Protein AF-A0AAU4MYX6-F1 (afdb_monomer_lite)

Radius of gyration: 15.08 Å; chains: 1; bounding box: 37×29×40 Å

Secondary structure (DSSP, 8-state):
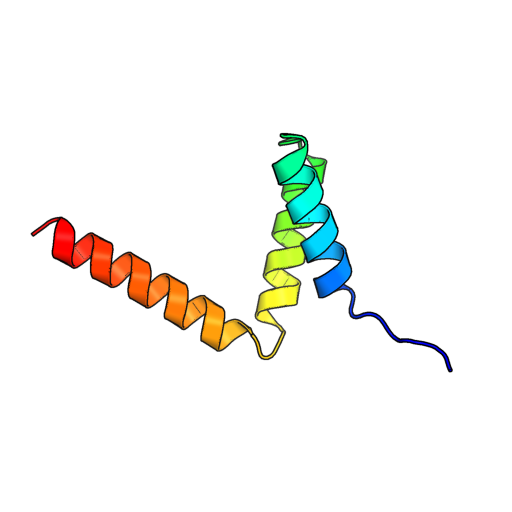------HHHHHHHHHHHHHHTT--SHHHHHHHHHHHHHHHTSTTHHHHHHHHHHHHHHHHHHT-

Structure (mmCIF, N/CA/C/O backbone):
data_AF-A0AAU4MYX6-F1
#
_entry.id   AF-A0AAU4MYX6-F1
#
loop_
_atom_site.group_PDB
_atom_site.id
_atom_site.type_symbol
_atom_site.label_atom_id
_atom_site.label_alt_id
_atom_site.label_comp_id
_atom_site.label_asym_id
_atom_site.label_entity_id
_atom_site.label_seq_id
_atom_site.pdbx_PDB_ins_code
_atom_site.Cartn_x
_atom_site.Cartn_y
_atom_site.Cartn_z
_atom_site.occupancy
_atom_site.B_iso_or_equiv
_atom_site.auth_seq_id
_atom_site.auth_comp_id
_atom_site.auth_asym_id
_atom_site.auth_atom_id
_atom_site.pdbx_PDB_model_num
ATOM 1 N N . MET A 1 1 ? 23.484 -12.993 -17.081 1.00 65.31 1 MET A N 1
ATOM 2 C CA . MET A 1 1 ? 22.123 -13.349 -16.620 1.00 65.31 1 MET A CA 1
ATOM 3 C C . MET A 1 1 ? 21.245 -12.115 -16.729 1.00 65.31 1 MET A C 1
ATOM 5 O O . MET A 1 1 ? 21.680 -11.062 -16.283 1.00 65.31 1 MET A O 1
ATOM 9 N N . ILE A 1 2 ? 20.065 -12.225 -17.342 1.00 79.44 2 ILE A N 1
ATOM 10 C CA . ILE A 1 2 ? 19.053 -11.159 -17.338 1.00 79.44 2 ILE A CA 1
ATOM 11 C C . ILE A 1 2 ? 18.264 -11.282 -16.025 1.00 79.44 2 ILE A C 1
ATOM 13 O O . ILE A 1 2 ? 17.796 -12.369 -15.693 1.00 79.44 2 ILE A O 1
ATOM 17 N N . ILE A 1 3 ? 18.185 -10.213 -15.233 1.00 78.31 3 ILE A N 1
ATOM 18 C CA . ILE A 1 3 ? 17.370 -10.194 -14.012 1.00 78.31 3 ILE A CA 1
ATOM 19 C C . ILE A 1 3 ? 15.991 -9.678 -14.413 1.00 78.31 3 ILE A C 1
ATOM 21 O O . ILE A 1 3 ? 15.844 -8.506 -14.754 1.00 78.31 3 ILE A O 1
ATOM 25 N N . THR A 1 4 ? 14.982 -10.548 -14.393 1.00 85.12 4 THR A N 1
ATOM 26 C CA . THR A 1 4 ? 13.593 -10.144 -14.634 1.00 85.12 4 THR A CA 1
ATOM 27 C C . THR A 1 4 ? 13.046 -9.502 -13.367 1.00 85.12 4 THR A C 1
ATOM 29 O O . THR A 1 4 ? 12.769 -10.186 -12.384 1.00 85.12 4 THR A O 1
ATOM 32 N N . ILE A 1 5 ? 12.907 -8.178 -13.379 1.00 83.94 5 ILE A N 1
ATOM 33 C CA . ILE A 1 5 ? 12.341 -7.433 -12.255 1.00 83.94 5 ILE A CA 1
ATOM 34 C C . ILE A 1 5 ? 10.819 -7.384 -12.435 1.00 83.94 5 ILE A C 1
ATOM 36 O O . ILE A 1 5 ? 10.351 -6.900 -13.469 1.00 83.94 5 ILE A O 1
ATOM 40 N N . PRO A 1 6 ? 10.023 -7.863 -11.465 1.00 87.88 6 PRO A N 1
ATOM 41 C CA . PRO A 1 6 ? 8.576 -7.786 -11.565 1.00 87.88 6 PRO A CA 1
ATOM 42 C C . PRO A 1 6 ? 8.116 -6.324 -11.479 1.00 87.88 6 PRO A C 1
ATOM 44 O O . PRO A 1 6 ? 8.545 -5.566 -10.606 1.00 87.88 6 PRO A O 1
ATOM 47 N N . LEU A 1 7 ? 7.204 -5.938 -12.377 1.00 88.31 7 LEU A N 1
ATOM 48 C CA . LEU A 1 7 ? 6.694 -4.567 -12.502 1.00 88.31 7 LEU A CA 1
ATOM 49 C C . LEU A 1 7 ? 6.141 -4.014 -11.179 1.00 88.31 7 LEU A C 1
ATOM 51 O O . LEU A 1 7 ? 6.335 -2.841 -10.871 1.00 88.31 7 LEU A O 1
ATOM 55 N N . VAL A 1 8 ? 5.514 -4.870 -10.366 1.00 90.12 8 VAL A N 1
ATOM 56 C CA . VAL A 1 8 ? 4.980 -4.502 -9.046 1.00 90.12 8 VAL A CA 1
ATOM 57 C C . VAL A 1 8 ? 6.054 -3.933 -8.112 1.00 90.12 8 VAL A C 1
ATOM 59 O O . VAL A 1 8 ? 5.768 -2.993 -7.378 1.00 90.12 8 VAL A O 1
ATOM 62 N N . LEU A 1 9 ? 7.299 -4.429 -8.169 1.00 88.31 9 LEU A N 1
ATOM 63 C CA . LEU A 1 9 ? 8.396 -3.906 -7.348 1.00 88.31 9 LEU A CA 1
ATOM 64 C C . LEU A 1 9 ? 8.848 -2.528 -7.831 1.00 88.31 9 LEU A C 1
ATOM 66 O O . LEU A 1 9 ? 9.112 -1.651 -7.012 1.00 88.31 9 LEU A O 1
ATOM 70 N N . LEU A 1 10 ? 8.890 -2.306 -9.147 1.00 90.94 10 LEU A N 1
ATOM 71 C CA . LEU A 1 10 ? 9.186 -0.982 -9.698 1.00 90.94 10 LEU A CA 1
ATOM 72 C C . LEU A 1 10 ? 8.107 0.033 -9.303 1.00 90.94 10 LEU A C 1
ATOM 74 O O . LEU A 1 10 ? 8.434 1.144 -8.888 1.00 90.94 10 LEU A O 1
ATOM 78 N N . LEU A 1 11 ? 6.832 -0.362 -9.368 1.00 92.25 11 LEU A N 1
ATOM 79 C CA . LEU A 1 11 ? 5.710 0.468 -8.925 1.00 92.25 11 LEU A CA 1
ATOM 80 C C . LEU A 1 11 ? 5.743 0.723 -7.412 1.00 92.25 11 LEU A C 1
ATOM 82 O O . LEU A 1 11 ? 5.466 1.844 -6.993 1.00 92.25 11 LEU A O 1
ATOM 86 N N . ALA A 1 12 ? 6.146 -0.261 -6.602 1.00 89.19 12 ALA A N 1
ATOM 87 C CA . ALA A 1 12 ? 6.324 -0.097 -5.158 1.00 89.19 12 ALA A CA 1
ATOM 88 C C . ALA A 1 12 ? 7.389 0.962 -4.837 1.00 89.19 12 ALA A C 1
ATOM 90 O O . ALA A 1 12 ? 7.162 1.852 -4.019 1.00 89.19 12 ALA A O 1
ATOM 91 N N . VAL A 1 13 ? 8.541 0.901 -5.515 1.00 92.25 13 VAL A N 1
ATOM 92 C CA . VAL A 1 13 ? 9.617 1.891 -5.361 1.00 92.25 13 VAL A CA 1
ATOM 93 C C . VAL A 1 13 ? 9.153 3.267 -5.834 1.00 92.25 13 VAL A C 1
ATOM 95 O O . VAL A 1 13 ? 9.364 4.250 -5.128 1.00 92.25 13 VAL A O 1
ATOM 98 N N . ALA A 1 14 ? 8.483 3.354 -6.985 1.00 90.25 14 ALA A N 1
ATOM 99 C CA . ALA A 1 14 ? 7.937 4.612 -7.485 1.00 90.25 14 ALA A CA 1
ATOM 100 C C . ALA A 1 14 ? 6.933 5.227 -6.497 1.00 90.25 14 ALA A C 1
ATOM 102 O O . ALA A 1 14 ? 7.053 6.404 -6.164 1.00 90.25 14 ALA A O 1
ATOM 103 N N . ALA A 1 15 ? 5.999 4.433 -5.968 1.00 89.12 15 ALA A N 1
ATOM 104 C CA . ALA A 1 15 ? 5.057 4.869 -4.942 1.00 89.12 15 ALA A CA 1
ATOM 105 C C . ALA A 1 15 ? 5.789 5.358 -3.680 1.00 89.12 15 ALA A C 1
ATOM 107 O O . ALA A 1 15 ? 5.509 6.455 -3.199 1.00 89.12 15 ALA A O 1
ATOM 108 N N . ALA A 1 16 ? 6.783 4.614 -3.184 1.00 89.12 16 ALA A N 1
ATOM 109 C CA . ALA A 1 16 ? 7.577 5.011 -2.021 1.00 89.12 16 ALA A CA 1
ATOM 110 C C . ALA A 1 16 ? 8.338 6.331 -2.244 1.00 89.12 16 ALA A C 1
ATOM 112 O O . ALA A 1 16 ? 8.388 7.179 -1.352 1.00 89.12 16 ALA A O 1
ATOM 113 N N . LEU A 1 17 ? 8.895 6.542 -3.441 1.00 91.56 17 LEU A N 1
ATOM 114 C CA . LEU A 1 17 ? 9.544 7.800 -3.813 1.00 91.56 17 LEU A CA 1
ATOM 115 C C . LEU A 1 17 ? 8.536 8.953 -3.887 1.00 91.56 17 LEU A C 1
ATOM 117 O O . LEU A 1 17 ? 8.812 10.024 -3.353 1.00 91.56 17 LEU A O 1
ATOM 121 N N . LEU A 1 18 ? 7.359 8.742 -4.479 1.00 89.19 18 LEU A N 1
ATOM 122 C CA . LEU A 1 18 ? 6.295 9.750 -4.539 1.00 89.19 18 LEU A CA 1
ATOM 123 C C . LEU A 1 18 ? 5.840 10.176 -3.138 1.00 89.19 18 LEU A C 1
ATOM 125 O O . LEU A 1 18 ? 5.700 11.373 -2.881 1.00 89.19 18 LEU A O 1
ATOM 129 N N . LEU A 1 19 ? 5.691 9.219 -2.214 1.00 87.06 19 LEU A N 1
ATOM 130 C CA . LEU A 1 19 ? 5.422 9.508 -0.804 1.00 87.06 19 LEU A CA 1
ATOM 131 C C . LEU A 1 19 ? 6.575 10.299 -0.168 1.00 87.06 19 LEU A C 1
ATOM 133 O O . LEU A 1 19 ? 6.330 11.308 0.492 1.00 87.06 19 LEU A O 1
ATOM 137 N N . ARG A 1 20 ? 7.831 9.894 -0.401 1.00 88.75 20 ARG A N 1
ATOM 138 C CA . ARG A 1 20 ? 9.023 10.561 0.152 1.00 88.75 20 ARG A CA 1
ATOM 139 C C . ARG A 1 20 ? 9.163 12.009 -0.313 1.00 88.75 20 ARG A C 1
ATOM 141 O O . ARG A 1 20 ? 9.525 12.868 0.483 1.00 88.75 20 ARG A O 1
ATOM 148 N N . PHE A 1 21 ? 8.876 12.284 -1.581 1.00 89.06 21 PHE A N 1
ATOM 149 C CA . PHE A 1 21 ? 8.929 13.633 -2.146 1.00 89.06 21 PHE A CA 1
ATOM 150 C C . PHE A 1 21 ? 7.633 14.424 -1.938 1.00 89.06 21 PHE A C 1
ATOM 152 O O . PHE A 1 21 ? 7.533 15.555 -2.408 1.00 89.06 21 PHE A O 1
ATOM 159 N N . LYS A 1 22 ? 6.645 13.855 -1.228 1.00 82.25 22 LYS A N 1
ATOM 160 C CA . LYS A 1 22 ? 5.333 14.472 -0.992 1.00 82.25 22 LYS A CA 1
ATOM 161 C C . LYS A 1 22 ? 4.605 14.854 -2.294 1.00 82.25 22 LYS A C 1
ATOM 163 O O . LYS A 1 22 ? 3.777 15.763 -2.318 1.00 82.25 22 LYS A O 1
ATOM 168 N N . ALA A 1 23 ? 4.902 14.145 -3.380 1.00 75.50 23 ALA A N 1
ATOM 169 C CA . ALA A 1 23 ? 4.363 14.388 -4.708 1.00 75.50 23 ALA A CA 1
ATOM 170 C C . ALA A 1 23 ? 3.000 13.697 -4.849 1.00 75.50 23 ALA A C 1
ATOM 172 O O . ALA A 1 23 ? 2.878 12.662 -5.494 1.00 75.50 23 ALA A O 1
ATOM 173 N N . VAL A 1 24 ? 1.963 14.258 -4.226 1.00 74.62 24 VAL A N 1
ATOM 174 C CA . VAL A 1 24 ? 0.587 13.725 -4.268 1.00 74.62 24 VAL A CA 1
ATOM 175 C C . VAL A 1 24 ? -0.186 14.357 -5.433 1.00 74.62 24 VAL A C 1
ATOM 177 O O . VAL A 1 24 ? -1.178 15.055 -5.251 1.00 74.62 24 VAL A O 1
ATOM 180 N N . GLY A 1 25 ? 0.334 14.182 -6.649 1.00 84.44 25 GLY A N 1
ATOM 181 C CA . GLY A 1 25 ? -0.301 14.648 -7.886 1.00 84.44 25 GLY A CA 1
ATOM 182 C C . GLY A 1 25 ? -1.118 13.558 -8.585 1.00 84.44 25 GLY A C 1
ATOM 183 O O . GLY A 1 25 ? -1.118 12.398 -8.171 1.00 84.44 25 GLY A O 1
ATOM 184 N N . ALA A 1 26 ? -1.747 13.903 -9.713 1.00 85.12 26 ALA A N 1
ATOM 185 C CA . ALA A 1 26 ? -2.511 12.949 -10.527 1.00 85.12 26 ALA A CA 1
ATOM 186 C C . ALA A 1 26 ? -1.674 11.728 -10.965 1.00 85.12 26 ALA A C 1
ATOM 188 O O . ALA A 1 26 ? -2.159 10.600 -10.938 1.00 85.12 26 ALA A O 1
ATOM 189 N N . GLY A 1 27 ? -0.388 11.928 -11.284 1.00 83.69 27 GLY A N 1
ATOM 190 C CA . GLY A 1 27 ? 0.525 10.829 -11.617 1.00 83.69 27 GLY A CA 1
A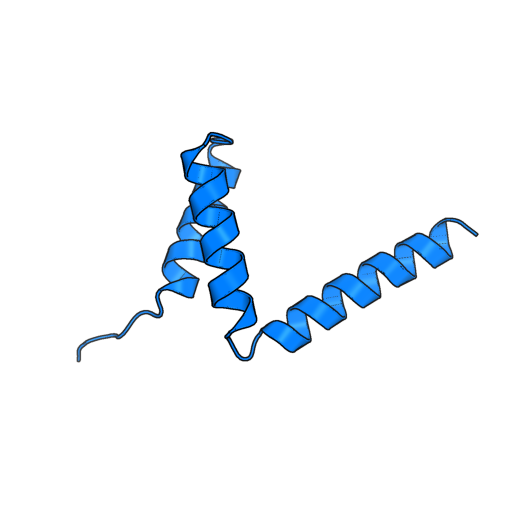TOM 191 C C . GLY A 1 27 ? 0.753 9.856 -10.456 1.00 83.69 27 GLY A C 1
ATOM 192 O O . GLY A 1 27 ? 0.846 8.651 -10.676 1.00 83.69 27 GLY A O 1
ATOM 193 N N . ALA A 1 28 ? 0.766 10.347 -9.214 1.00 86.75 28 ALA A N 1
ATOM 194 C CA . ALA A 1 28 ? 0.921 9.487 -8.048 1.00 86.75 28 ALA A CA 1
ATOM 195 C C . ALA A 1 28 ? -0.316 8.627 -7.801 1.00 86.75 28 ALA A C 1
ATOM 197 O O . ALA A 1 28 ? -0.180 7.443 -7.503 1.00 86.75 28 ALA A O 1
ATOM 198 N N . ALA A 1 29 ? -1.511 9.190 -8.000 1.00 88.88 29 ALA A N 1
ATOM 199 C CA . ALA A 1 29 ? -2.755 8.432 -7.918 1.00 88.88 29 ALA A CA 1
ATOM 200 C C . ALA A 1 29 ? -2.766 7.258 -8.911 1.00 88.88 29 ALA A C 1
ATOM 202 O O . ALA A 1 29 ? -3.099 6.138 -8.531 1.00 88.88 29 ALA A O 1
ATOM 203 N N . VAL A 1 30 ? -2.325 7.486 -10.154 1.00 90.62 30 VAL A N 1
ATOM 204 C CA . VAL A 1 30 ? -2.226 6.426 -11.172 1.00 90.62 30 VAL A CA 1
ATOM 205 C C . VAL A 1 30 ? -1.217 5.352 -10.762 1.00 90.62 30 VAL A C 1
ATOM 207 O O . VAL A 1 30 ? -1.539 4.167 -10.812 1.00 90.62 30 VAL A O 1
ATOM 210 N N . VAL A 1 31 ? -0.017 5.741 -10.314 1.00 90.62 31 VAL A N 1
ATOM 211 C CA . VAL A 1 31 ? 1.023 4.790 -9.878 1.00 90.62 31 VAL A CA 1
ATOM 212 C C . VAL A 1 31 ? 0.540 3.936 -8.708 1.00 90.62 31 VAL A C 1
ATOM 214 O O . VAL A 1 31 ? 0.721 2.721 -8.731 1.00 90.62 31 VAL A O 1
ATOM 217 N N . VAL A 1 32 ? -0.105 4.545 -7.712 1.00 90.50 32 VAL A N 1
ATOM 218 C CA . VAL A 1 32 ? -0.620 3.838 -6.531 1.00 90.50 32 VAL A CA 1
ATOM 219 C C . VAL A 1 32 ? -1.780 2.911 -6.895 1.00 90.50 32 VAL A C 1
ATOM 221 O O . VAL A 1 32 ? -1.808 1.773 -6.431 1.00 90.50 32 VAL A O 1
ATOM 224 N N . ALA A 1 33 ? -2.703 3.347 -7.756 1.00 91.50 33 ALA A N 1
ATOM 225 C CA . ALA A 1 33 ? -3.797 2.500 -8.224 1.00 91.50 33 ALA A CA 1
ATOM 226 C C . ALA A 1 33 ? -3.264 1.268 -8.968 1.00 91.50 33 ALA A C 1
ATOM 228 O O . ALA A 1 33 ? -3.616 0.138 -8.629 1.00 91.50 33 ALA A O 1
ATOM 229 N N . LEU A 1 34 ? -2.358 1.469 -9.932 1.00 91.12 34 LEU A N 1
ATOM 230 C CA . LEU A 1 34 ? -1.732 0.374 -10.676 1.00 91.12 34 LEU A CA 1
ATOM 231 C C . LEU A 1 34 ? -0.945 -0.553 -9.750 1.00 91.12 34 LEU A C 1
ATOM 233 O O . LEU A 1 34 ? -1.071 -1.770 -9.860 1.00 91.12 34 LEU A O 1
ATOM 237 N N . PHE A 1 35 ? -0.174 0.005 -8.816 1.00 92.88 35 PHE A N 1
ATOM 238 C CA . PHE A 1 35 ? 0.541 -0.773 -7.811 1.00 92.88 35 PHE A CA 1
ATOM 239 C C . PHE A 1 35 ? -0.411 -1.685 -7.029 1.00 92.88 35 PHE A C 1
ATOM 241 O O . PHE A 1 35 ? -0.143 -2.878 -6.930 1.00 92.88 35 PHE A O 1
ATOM 248 N N . GLY A 1 36 ? -1.536 -1.155 -6.539 1.00 88.12 36 GLY A N 1
ATOM 249 C CA . GLY A 1 36 ? -2.543 -1.926 -5.809 1.00 88.12 36 GLY A CA 1
ATOM 250 C C . GLY A 1 36 ? -3.128 -3.082 -6.625 1.00 88.12 36 GLY A C 1
ATOM 251 O O . GLY A 1 36 ? -3.154 -4.212 -6.142 1.00 88.12 36 GLY A O 1
ATOM 252 N N . PHE A 1 37 ? -3.526 -2.835 -7.880 1.00 90.19 37 PHE A N 1
ATOM 253 C CA . PHE A 1 37 ? -4.042 -3.886 -8.771 1.00 90.19 37 PHE A CA 1
ATOM 254 C C . PHE A 1 37 ? -3.010 -4.988 -9.037 1.00 90.19 37 PHE A C 1
ATOM 256 O O . PHE A 1 37 ? -3.337 -6.172 -8.974 1.00 90.19 37 PHE A O 1
ATOM 263 N N . TYR A 1 38 ? -1.755 -4.615 -9.300 1.00 89.62 38 TYR A N 1
ATOM 264 C CA . TYR A 1 38 ? -0.688 -5.592 -9.515 1.00 89.62 38 TYR A CA 1
ATOM 265 C C . TYR A 1 38 ? -0.348 -6.361 -8.239 1.00 89.62 38 TYR A C 1
ATOM 267 O O . TYR A 1 38 ? -0.131 -7.568 -8.312 1.00 89.62 38 TYR A O 1
ATOM 275 N N . LEU A 1 39 ? -0.330 -5.695 -7.081 1.00 88.81 39 LEU A N 1
ATOM 276 C CA . LEU A 1 39 ? -0.065 -6.312 -5.782 1.00 88.81 39 LEU A CA 1
ATOM 277 C C . LEU A 1 39 ? -1.136 -7.348 -5.42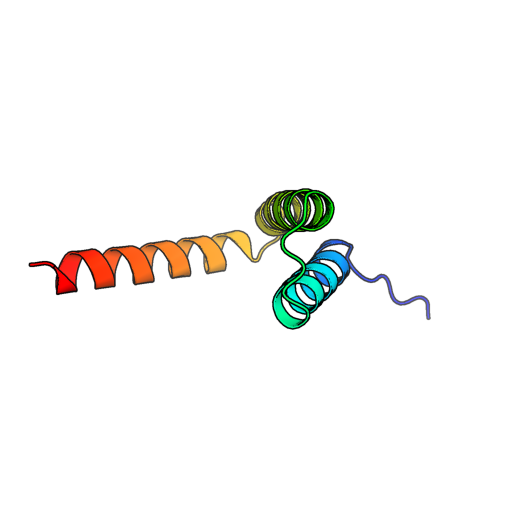4 1.00 88.81 39 LEU A C 1
ATOM 279 O O . LEU A 1 39 ? -0.789 -8.440 -4.975 1.00 88.81 39 LEU A O 1
ATOM 283 N N . ALA A 1 40 ? -2.409 -7.047 -5.692 1.00 87.81 40 ALA A N 1
ATOM 284 C CA . ALA A 1 40 ? -3.526 -7.966 -5.478 1.00 87.81 40 ALA A CA 1
ATOM 285 C C . ALA A 1 40 ? -3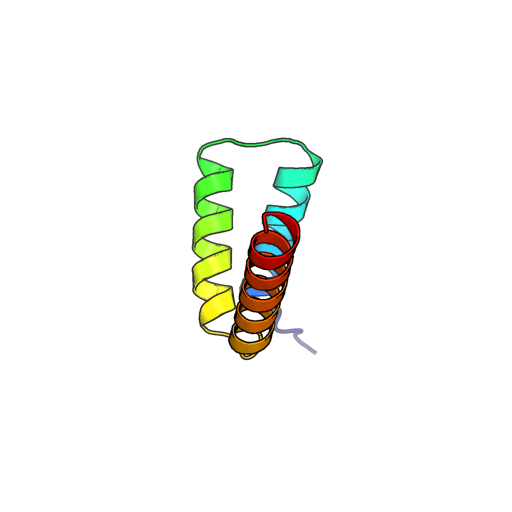.441 -9.235 -6.344 1.00 87.81 40 ALA A C 1
ATOM 287 O O . ALA A 1 40 ? -3.914 -10.289 -5.937 1.00 87.81 40 ALA A O 1
ATOM 288 N N . ASN A 1 41 ? -2.805 -9.159 -7.516 1.00 87.62 41 ASN A N 1
ATOM 289 C CA . ASN A 1 41 ? -2.578 -10.316 -8.383 1.00 87.62 41 ASN A CA 1
ATOM 290 C C . ASN A 1 41 ? -1.306 -11.112 -8.016 1.00 87.62 41 ASN A C 1
ATOM 292 O O . ASN A 1 41 ? -0.923 -12.042 -8.726 1.00 87.62 41 ASN A O 1
ATOM 296 N N . THR A 1 42 ? -0.607 -10.745 -6.938 1.00 86.50 42 THR A N 1
ATOM 297 C CA . THR A 1 42 ? 0.569 -11.479 -6.446 1.00 86.50 42 THR A CA 1
ATOM 298 C C . THR A 1 42 ? 0.237 -12.330 -5.225 1.00 86.50 42 THR A C 1
ATOM 300 O O . THR A 1 42 ? -0.747 -12.089 -4.532 1.00 86.50 42 THR A O 1
ATOM 303 N N . GLY A 1 43 ? 1.123 -13.271 -4.884 1.00 84.88 43 GLY A N 1
ATOM 304 C CA . GLY A 1 43 ? 1.003 -14.070 -3.657 1.00 84.88 43 GLY A CA 1
ATOM 305 C C . GLY A 1 43 ? 1.072 -13.268 -2.346 1.00 84.88 43 GLY A C 1
ATOM 306 O O . GLY A 1 43 ? 0.895 -13.846 -1.283 1.00 84.88 43 GLY A O 1
ATOM 307 N N . ALA A 1 44 ? 1.317 -11.952 -2.396 1.00 84.31 44 ALA A N 1
ATOM 308 C CA . ALA A 1 44 ? 1.286 -11.076 -1.224 1.00 84.31 44 ALA A CA 1
ATOM 309 C C . ALA A 1 44 ? -0.132 -10.598 -0.853 1.00 84.31 44 ALA A C 1
ATOM 311 O O . ALA A 1 44 ? -0.302 -9.973 0.195 1.00 84.31 44 ALA A O 1
ATOM 312 N N . ALA A 1 45 ? -1.145 -10.870 -1.685 1.00 88.88 45 ALA A N 1
ATOM 313 C CA . ALA A 1 45 ? -2.518 -10.420 -1.460 1.00 88.88 45 ALA A CA 1
ATOM 314 C C . ALA A 1 45 ? -3.080 -10.882 -0.105 1.00 88.88 45 ALA A C 1
ATOM 316 O O . ALA A 1 45 ? -3.622 -10.068 0.642 1.00 88.88 45 ALA A O 1
ATOM 317 N N . ASP A 1 46 ? -2.884 -12.154 0.253 1.00 91.12 46 ASP A N 1
ATOM 318 C CA . ASP A 1 46 ? -3.312 -12.699 1.547 1.00 91.12 46 ASP A CA 1
ATOM 319 C C . ASP A 1 46 ? -2.668 -11.970 2.727 1.00 91.12 46 ASP A C 1
ATOM 321 O O . ASP A 1 46 ? -3.354 -11.592 3.675 1.00 91.12 46 ASP A O 1
ATOM 325 N N . THR A 1 47 ? -1.362 -11.709 2.656 1.00 90.44 47 THR A N 1
ATOM 326 C CA . THR A 1 47 ? -0.638 -10.982 3.708 1.00 90.44 47 THR A CA 1
ATOM 327 C C . THR A 1 47 ? -1.170 -9.561 3.878 1.00 90.44 47 THR A C 1
ATOM 329 O O . THR A 1 47 ? -1.358 -9.103 5.004 1.00 90.44 47 THR A O 1
ATOM 332 N N . VAL A 1 48 ? -1.443 -8.862 2.772 1.00 90.00 48 VAL A N 1
ATOM 333 C CA . VAL A 1 48 ? -2.014 -7.508 2.805 1.00 90.00 48 VAL A CA 1
ATOM 334 C C . VAL A 1 48 ? -3.412 -7.527 3.416 1.00 90.00 48 VAL A C 1
ATOM 336 O O . VAL A 1 48 ? -3.700 -6.717 4.294 1.00 90.00 48 VAL A O 1
ATOM 339 N N . ASN A 1 49 ? -4.264 -8.468 3.008 1.00 93.00 49 ASN A N 1
ATOM 340 C CA . ASN A 1 49 ? -5.618 -8.592 3.544 1.00 93.00 49 ASN A CA 1
ATOM 341 C C . ASN A 1 49 ? -5.601 -8.888 5.047 1.00 93.00 49 ASN A C 1
ATOM 343 O O . ASN A 1 49 ? -6.307 -8.226 5.802 1.00 93.00 49 ASN A O 1
ATOM 347 N N . GLN A 1 50 ? -4.744 -9.807 5.500 1.00 94.44 50 GLN A N 1
ATOM 348 C CA . GLN A 1 50 ? -4.580 -10.115 6.923 1.00 94.44 50 GLN A CA 1
ATOM 349 C C . GLN A 1 50 ? -4.119 -8.898 7.727 1.00 94.44 50 GLN A C 1
ATOM 351 O O . GLN A 1 50 ? -4.644 -8.650 8.810 1.00 94.44 50 GLN A O 1
ATOM 356 N N . LEU A 1 51 ? -3.178 -8.112 7.194 1.00 93.00 51 LEU A N 1
ATOM 357 C CA . LEU A 1 51 ? -2.729 -6.875 7.830 1.00 93.00 51 LEU A CA 1
ATOM 358 C C . LEU A 1 51 ? -3.875 -5.867 7.967 1.00 93.00 51 LEU A C 1
ATOM 360 O O . LEU A 1 51 ? -4.073 -5.312 9.046 1.00 93.00 51 LEU A O 1
ATOM 364 N N . VAL A 1 52 ? -4.641 -5.643 6.895 1.00 94.19 52 VAL A N 1
ATOM 365 C CA . VAL A 1 52 ? -5.799 -4.737 6.918 1.00 94.19 52 VAL A CA 1
ATOM 366 C C . VAL A 1 52 ? -6.823 -5.219 7.941 1.00 94.19 52 VAL A C 1
ATOM 368 O O . VAL A 1 52 ? -7.238 -4.436 8.790 1.00 94.19 52 VAL A O 1
ATOM 371 N N . THR A 1 53 ? -7.169 -6.509 7.937 1.00 95.56 53 THR A N 1
ATOM 372 C CA . THR A 1 53 ? -8.091 -7.098 8.916 1.00 95.56 53 THR A CA 1
ATOM 373 C C . THR A 1 53 ? -7.589 -6.933 10.350 1.00 95.56 53 THR A C 1
ATOM 375 O O . THR A 1 53 ? -8.376 -6.562 11.216 1.00 95.56 53 THR A O 1
ATOM 378 N N . ALA A 1 54 ? -6.298 -7.146 10.613 1.00 94.56 54 ALA A N 1
ATOM 379 C CA . ALA A 1 54 ? -5.716 -6.984 11.944 1.00 94.56 54 ALA A CA 1
ATOM 380 C C . ALA A 1 54 ? -5.771 -5.527 12.428 1.00 94.56 54 ALA A C 1
ATOM 382 O O . ALA A 1 54 ? -6.143 -5.271 13.571 1.00 94.56 54 ALA A O 1
ATOM 383 N N . VAL A 1 55 ? -5.450 -4.567 11.557 1.00 94.62 55 VAL A N 1
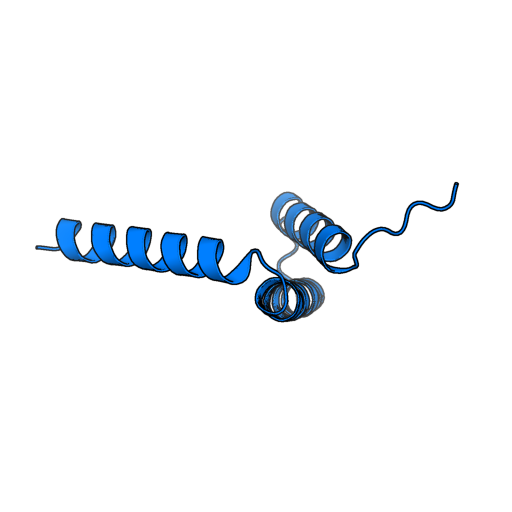ATOM 384 C CA . VAL A 1 55 ? -5.518 -3.134 11.881 1.00 94.62 55 VAL A CA 1
ATOM 385 C C . VAL A 1 55 ? -6.962 -2.701 12.117 1.00 94.62 55 VAL A C 1
ATOM 387 O O . VAL A 1 55 ? -7.244 -2.027 13.104 1.00 94.62 55 VAL A O 1
ATOM 390 N N . THR A 1 56 ? -7.893 -3.097 11.249 1.00 95.06 56 THR A N 1
ATOM 391 C CA . THR A 1 56 ? -9.315 -2.774 11.417 1.00 95.06 56 THR A CA 1
ATOM 392 C C . THR A 1 56 ? -9.894 -3.421 12.673 1.00 95.06 56 THR A C 1
ATOM 394 O O . THR A 1 56 ? -10.661 -2.769 13.376 1.00 95.06 56 THR A O 1
ATOM 397 N N . GLY A 1 57 ? -9.496 -4.656 12.992 1.00 94.75 57 GLY A N 1
ATOM 398 C CA . GLY A 1 57 ? -9.859 -5.328 14.2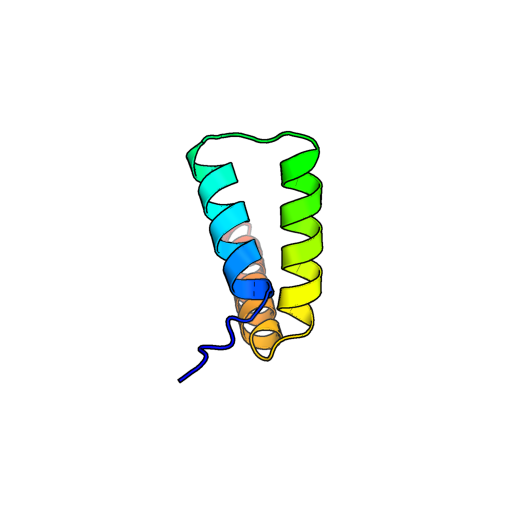40 1.00 94.75 57 GLY A CA 1
ATOM 399 C C . GLY A 1 57 ? -9.363 -4.556 15.462 1.00 94.75 57 GLY A C 1
ATOM 400 O O . GLY A 1 57 ? -10.166 -4.161 16.298 1.00 94.75 57 GLY A O 1
ATOM 401 N N . ALA A 1 58 ? -8.072 -4.219 15.500 1.00 92.62 58 ALA A N 1
ATOM 402 C CA . ALA A 1 58 ? -7.484 -3.454 16.600 1.00 92.62 58 ALA A CA 1
ATOM 403 C C . ALA A 1 58 ? -8.131 -2.070 16.785 1.00 92.62 58 ALA A C 1
ATOM 405 O O . ALA A 1 58 ? -8.322 -1.622 17.912 1.00 92.62 58 ALA A O 1
ATOM 406 N N . LEU A 1 59 ? -8.493 -1.391 15.691 1.00 93.12 59 LEU A N 1
ATOM 407 C CA . LEU A 1 59 ? -9.223 -0.120 15.743 1.00 93.12 59 LEU A CA 1
ATOM 408 C C . LEU A 1 59 ? -10.648 -0.287 16.288 1.00 93.12 59 LEU A C 1
ATOM 410 O O . LEU A 1 59 ? -11.110 0.569 17.039 1.00 93.12 59 LEU A O 1
ATOM 414 N N . ALA A 1 60 ? -11.342 -1.366 15.919 1.00 92.31 60 ALA A N 1
ATOM 415 C CA . ALA A 1 60 ? -12.678 -1.664 16.429 1.00 92.31 60 ALA A CA 1
ATOM 416 C C . ALA A 1 60 ? -12.656 -2.014 17.925 1.00 92.31 60 ALA A C 1
ATOM 418 O O . ALA A 1 60 ? -13.543 -1.580 18.659 1.00 92.31 60 ALA A O 1
ATOM 419 N N . ASP A 1 61 ? -11.632 -2.741 18.377 1.00 90.44 61 ASP A N 1
ATOM 420 C CA . ASP A 1 61 ? -11.424 -3.061 19.791 1.00 90.44 61 ASP A CA 1
ATOM 421 C C . ASP A 1 61 ? -11.030 -1.824 20.611 1.00 90.44 61 ASP A C 1
ATOM 423 O O . ASP A 1 61 ? -11.535 -1.636 21.711 1.00 90.44 61 ASP A O 1
ATOM 427 N N . ALA A 1 62 ? -10.177 -0.941 20.078 1.00 84.56 62 ALA A N 1
ATOM 428 C CA . ALA A 1 62 ? -9.751 0.282 20.769 1.00 84.56 62 ALA A CA 1
ATOM 429 C C . ALA A 1 62 ? -10.860 1.344 20.910 1.00 84.56 62 ALA A C 1
ATOM 431 O O . ALA A 1 62 ? -10.736 2.254 21.729 1.00 84.56 62 ALA A O 1
ATOM 432 N N . GLY A 1 63 ? -11.909 1.270 20.086 1.00 78.31 63 GLY A N 1
ATOM 433 C CA . GLY A 1 63 ? -13.059 2.177 20.132 1.00 78.31 63 GLY A CA 1
ATOM 434 C C . GLY A 1 63 ? -14.204 1.720 21.042 1.00 78.31 63 GLY A C 1
ATOM 435 O O . GLY A 1 63 ? -15.209 2.430 21.120 1.00 78.31 63 GLY A O 1
ATOM 436 N N . ARG A 1 64 ? -14.088 0.550 21.681 1.00 56.12 64 ARG A N 1
ATOM 437 C CA . ARG A 1 64 ? -15.081 -0.028 22.597 1.00 56.12 64 ARG A CA 1
ATOM 438 C C . ARG A 1 64 ? -14.663 0.155 24.053 1.00 56.12 64 ARG A C 1
ATOM 440 O O . ARG A 1 64 ? -15.586 0.318 24.881 1.00 56.12 64 ARG A O 1
#

Foldseek 3Di:
DDDDDDVLVVLVVVLVVCVVVVVPDPVNVVSVVVSVVVCCVDPCVVVVVVVVVVVVVVVVVVVD

Sequence (64 aa):
MIITIPLVLLLAVAAALLLRFKAVGAGAAVVVALFGFYLANTGAADTVNQLVTAVTGALADAGR

pLDDT: mean 87.8, std 6.7, range [56.12, 95.56]